Protein AF-A0A3N6FMX8-F1 (afdb_monomer_lite)

Structure (mmCIF, N/CA/C/O backbone):
data_AF-A0A3N6FMX8-F1
#
_entry.id   AF-A0A3N6FMX8-F1
#
loop_
_atom_site.group_PDB
_atom_site.id
_atom_site.type_symbol
_atom_site.label_atom_id
_atom_site.label_alt_id
_atom_site.label_comp_id
_atom_site.label_asym_id
_atom_site.label_entity_id
_atom_site.label_seq_id
_atom_site.pdbx_PDB_ins_code
_atom_site.Cartn_x
_atom_site.Cartn_y
_atom_site.Cartn_z
_atom_site.occupancy
_atom_site.B_iso_or_equiv
_atom_site.auth_seq_id
_atom_site.auth_comp_id
_atom_site.auth_asym_id
_atom_site.auth_atom_id
_atom_site.pdbx_PDB_model_num
ATOM 1 N N . MET A 1 1 ? -10.192 12.225 24.233 1.00 35.97 1 MET A N 1
ATOM 2 C CA . MET A 1 1 ? -9.709 12.579 22.882 1.00 35.97 1 MET A CA 1
ATOM 3 C C . MET A 1 1 ? -10.568 11.815 21.898 1.00 35.97 1 MET A C 1
ATOM 5 O O . MET A 1 1 ? -10.517 10.595 21.892 1.00 35.97 1 MET A O 1
ATOM 9 N N . THR A 1 2 ? -11.453 12.495 21.176 1.00 37.00 2 THR A N 1
ATOM 10 C CA . THR A 1 2 ? -12.279 11.864 20.146 1.00 37.00 2 THR A CA 1
ATOM 11 C C . THR A 1 2 ? -11.360 11.463 19.001 1.00 37.00 2 THR A C 1
ATOM 13 O O . THR A 1 2 ? -10.878 12.324 18.269 1.00 37.00 2 THR A O 1
ATOM 16 N N . ALA A 1 3 ? -11.080 10.165 18.858 1.00 41.66 3 ALA A N 1
ATOM 17 C CA . ALA A 1 3 ? -10.617 9.649 17.580 1.00 41.66 3 ALA A CA 1
ATOM 18 C C . ALA A 1 3 ? -11.630 10.146 16.543 1.00 41.66 3 ALA A C 1
ATOM 20 O O . ALA A 1 3 ? -12.830 9.890 16.663 1.00 41.66 3 ALA A O 1
ATOM 21 N N . SER A 1 4 ? -11.174 10.971 15.606 1.00 46.59 4 SER A N 1
ATOM 22 C CA . SER A 1 4 ? -11.970 11.387 14.461 1.00 46.59 4 SER A CA 1
ATOM 23 C C . SER A 1 4 ? -12.311 10.104 13.707 1.00 46.59 4 SER A C 1
ATOM 25 O O . SER A 1 4 ? -11.521 9.611 12.908 1.00 46.59 4 SER A O 1
ATOM 27 N N . LEU A 1 5 ? -13.482 9.531 14.001 1.00 50.69 5 LEU A N 1
ATOM 28 C CA . LEU A 1 5 ? -14.047 8.300 13.422 1.00 50.69 5 LEU A CA 1
ATOM 29 C C . LEU A 1 5 ? -14.231 8.377 11.889 1.00 50.69 5 LEU A C 1
ATOM 31 O O . LEU A 1 5 ? -14.831 7.502 11.273 1.00 50.69 5 LEU A O 1
ATOM 35 N N . LEU A 1 6 ? -13.722 9.441 11.265 1.00 57.47 6 LEU A N 1
ATOM 36 C CA . LEU A 1 6 ? -13.770 9.730 9.845 1.00 57.47 6 LEU A CA 1
ATOM 37 C C . LEU A 1 6 ? -12.400 9.610 9.165 1.00 57.47 6 LEU A C 1
ATOM 39 O O . LEU A 1 6 ? -12.362 9.693 7.947 1.00 57.47 6 LEU A O 1
ATOM 43 N N . ASP A 1 7 ? -11.289 9.414 9.877 1.00 64.31 7 ASP A N 1
ATOM 44 C CA . ASP A 1 7 ? -9.966 9.319 9.246 1.00 64.31 7 ASP A CA 1
ATOM 45 C C . ASP A 1 7 ? -9.566 7.858 9.004 1.00 64.31 7 ASP A C 1
ATOM 47 O O . ASP A 1 7 ? -9.509 7.048 9.925 1.00 64.31 7 ASP A O 1
ATOM 51 N N . ARG A 1 8 ? -9.228 7.518 7.760 1.00 78.19 8 ARG A N 1
ATOM 52 C CA . ARG A 1 8 ? -8.808 6.171 7.341 1.00 78.19 8 ARG A CA 1
ATOM 53 C C . ARG A 1 8 ? -7.297 6.080 7.225 1.00 78.19 8 ARG A C 1
ATOM 55 O O . ARG A 1 8 ? -6.682 7.066 6.824 1.00 78.19 8 ARG A O 1
ATOM 62 N N . VAL A 1 9 ? -6.725 4.917 7.519 1.00 77.88 9 VAL A N 1
ATOM 63 C CA . VAL A 1 9 ? -5.329 4.614 7.171 1.00 77.88 9 VAL A CA 1
ATOM 64 C C . VAL A 1 9 ? -5.327 3.965 5.796 1.00 77.88 9 VAL A C 1
ATOM 66 O O . VAL A 1 9 ? -5.965 2.935 5.604 1.00 77.88 9 VAL A O 1
ATOM 69 N N . ALA A 1 10 ? -4.667 4.586 4.826 1.00 74.88 10 ALA A N 1
ATOM 70 C CA . ALA A 1 10 ? -4.606 4.098 3.456 1.00 74.88 10 ALA A CA 1
ATOM 71 C C . ALA A 1 10 ? -3.192 3.627 3.106 1.00 74.88 10 ALA A C 1
ATOM 73 O O . A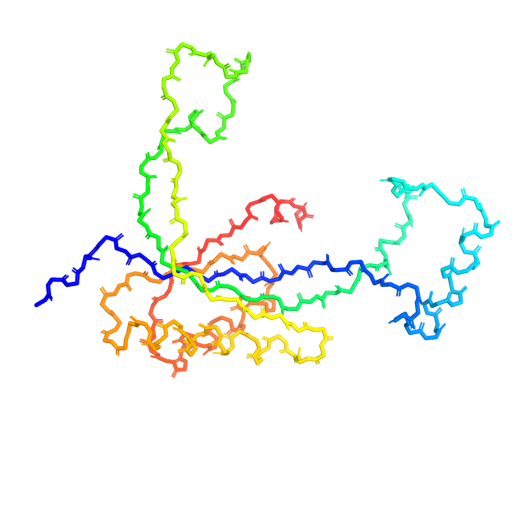LA A 1 10 ? -2.239 4.383 3.281 1.00 74.88 10 ALA A O 1
ATOM 74 N N . VAL A 1 11 ? -3.080 2.407 2.580 1.00 74.50 11 VAL A N 1
ATOM 75 C CA . VAL A 1 11 ? -1.831 1.779 2.130 1.00 74.50 11 VAL A CA 1
ATOM 76 C C . VAL A 1 11 ? -1.882 1.598 0.611 1.00 74.50 11 VAL A C 1
ATOM 78 O O . VAL A 1 11 ? -2.823 0.999 0.110 1.00 74.50 11 VAL A O 1
ATOM 81 N N . SER A 1 12 ? -0.901 2.102 -0.139 1.00 71.62 12 SER A N 1
ATOM 82 C CA . SER A 1 12 ? -0.791 1.900 -1.600 1.00 71.62 12 SER A CA 1
ATOM 83 C C . SER A 1 12 ? 0.522 1.219 -1.934 1.00 71.62 12 SER A C 1
ATOM 85 O O . SER A 1 12 ? 1.549 1.680 -1.433 1.00 71.62 12 SER A O 1
ATOM 87 N N . VAL A 1 13 ? 0.512 0.183 -2.785 1.00 64.38 13 VAL A N 1
ATOM 88 C CA . VAL A 1 13 ? 1.717 -0.624 -3.037 1.00 64.38 13 VAL A CA 1
ATOM 89 C C . VAL A 1 13 ? 1.969 -0.908 -4.533 1.00 64.38 13 VAL A C 1
ATOM 91 O O . VAL A 1 13 ? 1.026 -1.214 -5.253 1.00 64.38 13 VAL A O 1
ATOM 94 N N . LEU A 1 14 ? 3.254 -0.862 -4.942 1.00 65.88 14 LEU A N 1
ATOM 95 C CA . LEU A 1 14 ? 3.864 -1.090 -6.283 1.00 65.88 14 LEU A CA 1
ATOM 96 C C . LEU A 1 14 ? 4.094 0.149 -7.173 1.00 65.88 14 LEU A C 1
ATOM 98 O O . LEU A 1 14 ? 3.245 1.023 -7.314 1.00 65.88 14 LEU A O 1
ATOM 102 N N . ALA A 1 15 ? 5.267 0.192 -7.825 1.00 68.06 15 ALA A N 1
ATOM 103 C CA . ALA A 1 15 ? 5.549 1.089 -8.949 1.00 68.06 15 ALA A CA 1
ATOM 104 C C . ALA A 1 15 ? 6.620 0.508 -9.895 1.00 68.06 15 ALA A C 1
ATOM 106 O O . ALA A 1 15 ? 7.659 0.002 -9.465 1.00 68.06 15 ALA A O 1
ATOM 107 N N . GLY A 1 16 ? 6.413 0.640 -11.207 1.00 69.25 16 GLY A N 1
ATOM 108 C CA . GLY A 1 16 ? 7.437 0.325 -12.207 1.00 69.25 16 GLY A CA 1
ATOM 109 C C . GLY A 1 16 ? 8.424 1.483 -12.385 1.00 69.25 16 GLY A C 1
ATOM 110 O O . GLY A 1 16 ? 8.041 2.549 -12.868 1.00 69.25 16 GLY A O 1
ATOM 111 N N . VAL A 1 17 ? 9.704 1.273 -12.067 1.00 72.06 17 VAL A N 1
ATOM 112 C CA . VAL A 1 17 ? 10.746 2.313 -12.127 1.00 72.06 17 VAL A CA 1
ATOM 113 C C . VAL A 1 17 ? 11.638 2.111 -13.348 1.00 72.06 17 VAL A C 1
ATOM 115 O O . VAL A 1 17 ? 12.212 1.039 -13.542 1.00 72.06 17 VAL A O 1
ATOM 118 N N . VAL A 1 18 ? 11.782 3.150 -14.177 1.00 73.12 18 VAL A N 1
ATOM 119 C CA . VAL A 1 18 ? 12.747 3.153 -15.289 1.00 73.12 18 VAL A CA 1
ATOM 120 C C . VAL A 1 18 ? 14.155 3.271 -14.714 1.00 73.12 18 VAL A C 1
ATOM 122 O O . VAL A 1 18 ? 14.463 4.217 -13.994 1.00 73.12 18 VAL A O 1
ATOM 125 N N . MET A 1 19 ? 15.014 2.308 -15.036 1.00 76.50 19 MET A N 1
ATOM 126 C CA . MET A 1 19 ? 16.383 2.294 -14.526 1.00 76.50 19 MET A CA 1
ATOM 127 C C . MET A 1 19 ? 17.290 3.228 -15.324 1.00 76.50 19 MET A C 1
ATOM 129 O O . MET A 1 19 ? 17.208 3.292 -16.552 1.00 76.50 19 MET A O 1
ATOM 133 N N . ARG A 1 20 ? 18.216 3.894 -14.626 1.00 76.12 20 ARG A N 1
ATOM 134 C CA . ARG A 1 20 ? 19.337 4.587 -15.273 1.00 76.12 20 ARG A CA 1
ATOM 135 C C . ARG A 1 20 ? 20.225 3.564 -16.008 1.00 76.12 20 ARG A C 1
ATOM 137 O O . ARG A 1 20 ? 20.420 2.474 -15.460 1.00 76.12 20 ARG A O 1
ATOM 144 N N . PRO A 1 21 ? 20.765 3.873 -17.203 1.00 75.06 21 PRO A N 1
ATOM 145 C CA . PRO A 1 21 ? 21.574 2.934 -17.991 1.00 75.06 21 PRO A CA 1
ATOM 146 C C . PRO A 1 21 ? 22.732 2.271 -17.227 1.00 75.06 21 PRO A C 1
ATOM 148 O O . PRO A 1 21 ? 22.991 1.082 -17.396 1.00 75.06 21 PRO A O 1
ATOM 151 N N . GLU A 1 22 ? 23.398 3.016 -16.352 1.00 80.38 22 GLU A N 1
ATOM 152 C CA . GLU A 1 22 ? 24.510 2.572 -15.506 1.00 80.38 22 GLU A CA 1
ATOM 153 C C . GLU A 1 22 ? 24.092 1.621 -14.375 1.00 80.38 22 GLU A C 1
ATOM 155 O O . GLU A 1 22 ? 24.917 0.861 -13.879 1.00 80.38 22 GLU A O 1
ATOM 160 N N . ALA A 1 23 ? 22.814 1.627 -13.988 1.00 79.38 23 ALA A N 1
ATOM 161 C CA . ALA A 1 23 ? 22.255 0.762 -12.949 1.00 79.38 23 ALA A CA 1
ATOM 162 C C . ALA A 1 23 ? 21.575 -0.495 -13.531 1.00 79.38 23 ALA A C 1
ATOM 164 O O . ALA A 1 23 ? 20.941 -1.269 -12.803 1.00 79.38 23 ALA A O 1
ATOM 165 N N . LEU A 1 24 ? 21.665 -0.693 -14.851 1.00 77.31 24 LEU A N 1
ATOM 166 C CA . LEU A 1 24 ? 21.190 -1.898 -15.518 1.00 77.31 24 LEU A CA 1
ATOM 167 C C . LEU A 1 24 ? 22.114 -3.077 -15.203 1.00 77.31 24 LEU A C 1
ATOM 169 O O . LEU A 1 24 ? 23.337 -2.956 -15.212 1.00 77.31 24 LEU A O 1
ATOM 173 N N . ARG A 1 25 ? 21.521 -4.258 -14.998 1.00 78.94 25 ARG A N 1
ATOM 174 C CA . ARG A 1 25 ? 22.282 -5.514 -14.949 1.00 78.94 25 ARG A CA 1
ATOM 175 C C . ARG A 1 25 ? 22.996 -5.723 -16.280 1.00 78.94 25 ARG A C 1
ATOM 177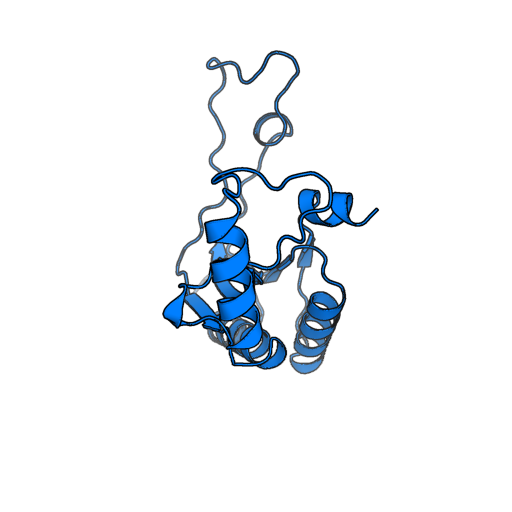 O O . ARG A 1 25 ? 22.466 -5.347 -17.323 1.00 78.94 25 ARG A O 1
ATOM 184 N N . GLU A 1 26 ? 24.149 -6.382 -16.251 1.00 81.31 26 GLU A N 1
ATOM 185 C CA . GLU A 1 26 ? 25.040 -6.477 -17.413 1.00 81.31 26 GLU A CA 1
ATOM 186 C 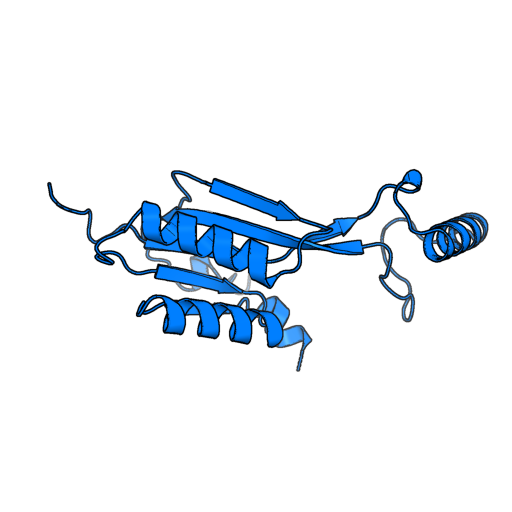C . GLU A 1 26 ? 24.340 -6.978 -18.687 1.00 81.31 26 GLU A C 1
ATOM 188 O O . GLU A 1 26 ? 24.454 -6.363 -19.748 1.00 81.31 26 GLU A O 1
ATOM 193 N N . ALA A 1 27 ? 23.530 -8.034 -18.574 1.00 79.88 27 ALA A N 1
ATOM 194 C CA . ALA A 1 27 ? 22.753 -8.560 -19.696 1.00 79.88 27 ALA A CA 1
ATOM 195 C C . ALA A 1 27 ? 21.758 -7.527 -20.269 1.00 79.88 27 ALA A C 1
ATOM 197 O O . ALA A 1 27 ? 21.666 -7.347 -21.484 1.00 79.88 27 ALA A O 1
ATOM 198 N N . THR A 1 28 ? 21.045 -6.804 -19.401 1.00 75.62 28 THR A N 1
ATOM 199 C CA . THR A 1 28 ? 20.077 -5.767 -19.792 1.00 75.62 28 THR A CA 1
ATOM 200 C C . THR A 1 28 ? 20.772 -4.539 -20.378 1.00 75.62 28 THR A C 1
ATOM 202 O O . THR A 1 28 ? 20.278 -3.961 -21.343 1.00 75.62 28 THR A O 1
ATOM 205 N N . ARG A 1 29 ? 21.940 -4.164 -19.844 1.00 79.62 29 ARG A N 1
ATOM 206 C CA . ARG A 1 29 ? 22.766 -3.060 -20.348 1.00 79.62 29 ARG A CA 1
ATOM 207 C C . ARG A 1 29 ? 23.207 -3.319 -21.788 1.00 79.62 29 ARG A C 1
ATOM 209 O O . ARG A 1 29 ? 23.007 -2.463 -22.646 1.00 79.62 29 ARG A O 1
ATOM 216 N N . ARG A 1 30 ? 23.718 -4.522 -22.080 1.00 79.56 30 ARG A N 1
ATOM 217 C CA . ARG A 1 30 ? 24.107 -4.935 -23.443 1.00 79.56 30 ARG A CA 1
ATOM 218 C C . ARG A 1 30 ? 22.928 -4.900 -24.417 1.00 79.56 30 ARG A C 1
ATOM 220 O O . ARG A 1 30 ? 23.064 -4.388 -25.527 1.00 79.56 30 ARG A O 1
ATOM 227 N N . ALA A 1 31 ? 21.763 -5.391 -23.991 1.00 75.12 31 ALA A N 1
ATOM 228 C CA . ALA A 1 31 ? 20.545 -5.343 -24.798 1.00 75.12 31 ALA A CA 1
ATOM 229 C C . ALA A 1 31 ? 20.086 -3.899 -25.076 1.00 75.12 31 ALA A C 1
ATOM 231 O O . ALA A 1 31 ? 19.719 -3.580 -26.205 1.00 75.12 31 ALA A O 1
ATOM 232 N N . ALA A 1 32 ? 20.160 -3.015 -24.076 1.00 73.38 32 ALA A N 1
ATOM 233 C CA . ALA A 1 32 ? 19.793 -1.609 -24.216 1.00 73.38 32 ALA A CA 1
ATOM 234 C C . ALA A 1 32 ? 20.707 -0.858 -25.200 1.00 73.38 32 ALA A C 1
ATOM 236 O O . ALA A 1 32 ? 20.206 -0.111 -26.037 1.00 73.38 32 ALA A O 1
ATOM 237 N N . VAL A 1 33 ? 22.025 -1.097 -25.157 1.00 76.75 33 VAL A N 1
ATOM 238 C CA . VAL A 1 33 ? 22.985 -0.516 -26.118 1.00 76.75 33 VAL A CA 1
ATOM 239 C C . VAL A 1 33 ? 22.685 -0.985 -27.545 1.00 76.75 33 VAL A C 1
ATOM 241 O O . VAL A 1 33 ? 22.621 -0.165 -28.459 1.00 76.75 33 VAL A O 1
ATOM 244 N N . LYS A 1 34 ? 22.420 -2.286 -27.739 1.00 74.00 34 LYS A N 1
ATOM 245 C CA . LYS A 1 34 ? 22.054 -2.847 -29.050 1.00 74.00 34 LYS A CA 1
ATOM 246 C C . LYS A 1 34 ? 20.751 -2.249 -29.596 1.00 74.00 34 LYS A C 1
ATOM 248 O O . LYS A 1 34 ? 20.673 -1.937 -30.778 1.00 74.00 34 LYS A O 1
ATOM 253 N N . ALA A 1 35 ? 19.746 -2.059 -28.740 1.00 69.44 35 ALA A N 1
ATOM 254 C CA . ALA A 1 35 ? 18.473 -1.449 -29.122 1.00 69.44 35 ALA A CA 1
ATOM 255 C C . ALA A 1 35 ? 18.607 0.049 -29.458 1.00 69.44 35 ALA A C 1
ATOM 257 O O . ALA A 1 35 ? 17.974 0.526 -30.398 1.00 69.44 35 ALA A O 1
ATOM 258 N N . ALA A 1 36 ? 19.455 0.788 -28.732 1.00 68.12 36 ALA A N 1
ATOM 259 C CA . ALA A 1 36 ? 19.737 2.194 -29.020 1.00 68.12 36 ALA A CA 1
ATOM 260 C C . ALA A 1 36 ? 20.435 2.378 -30.379 1.00 68.12 36 ALA A C 1
ATOM 262 O O . ALA A 1 36 ? 20.095 3.298 -31.119 1.00 68.12 36 ALA A O 1
ATOM 263 N N . ALA A 1 37 ? 21.350 1.469 -30.736 1.00 66.94 37 ALA A N 1
ATOM 264 C CA . ALA A 1 37 ? 22.016 1.460 -32.039 1.00 66.94 37 ALA A CA 1
ATOM 265 C C . ALA A 1 37 ? 21.064 1.142 -33.211 1.00 66.94 37 ALA A C 1
ATOM 267 O O . ALA A 1 37 ? 21.329 1.542 -34.339 1.00 66.94 37 ALA A O 1
ATOM 268 N N . ALA A 1 38 ? 19.943 0.461 -32.947 1.00 65.44 38 ALA A N 1
ATOM 269 C CA . ALA A 1 38 ? 18.940 0.088 -33.946 1.00 65.44 38 ALA A CA 1
ATOM 270 C C . ALA A 1 38 ? 17.855 1.163 -34.189 1.00 65.44 38 ALA A C 1
ATOM 272 O O . ALA A 1 38 ? 16.897 0.903 -34.911 1.00 65.44 38 ALA A O 1
ATOM 273 N N . GLY A 1 39 ? 17.974 2.359 -33.593 1.00 57.72 39 GLY A N 1
ATOM 274 C CA . GLY A 1 39 ? 17.054 3.477 -33.853 1.00 57.72 39 GLY A CA 1
ATOM 275 C C . GLY A 1 39 ? 15.686 3.381 -33.160 1.00 57.72 39 GLY A C 1
ATOM 276 O O . GLY A 1 39 ? 14.706 3.918 -33.669 1.00 57.72 39 GLY A O 1
ATOM 277 N N . GLY A 1 40 ? 15.598 2.706 -32.007 1.00 55.69 40 GLY A N 1
ATOM 278 C CA . GLY A 1 40 ? 14.332 2.474 -31.298 1.00 55.69 40 GLY A CA 1
ATOM 279 C C . GLY A 1 40 ? 13.536 3.745 -30.947 1.00 55.69 40 GLY A C 1
ATOM 280 O O . GLY A 1 40 ? 14.088 4.762 -30.517 1.00 55.69 40 GLY A O 1
ATOM 281 N N . HIS A 1 41 ? 12.209 3.671 -31.093 1.00 54.56 41 HIS A N 1
ATOM 282 C CA . HIS A 1 41 ? 11.283 4.775 -30.839 1.00 54.56 41 HIS A CA 1
ATOM 283 C C . HIS A 1 41 ? 11.322 5.241 -29.369 1.00 54.56 41 HIS A C 1
ATOM 285 O O . HIS A 1 41 ? 11.295 4.446 -28.429 1.00 54.56 41 HIS A O 1
ATOM 291 N N . ARG A 1 42 ? 11.389 6.564 -29.154 1.00 54.81 42 ARG A N 1
ATOM 292 C CA . ARG A 1 42 ? 11.613 7.170 -27.824 1.00 54.81 42 ARG A CA 1
ATOM 293 C C . ARG A 1 42 ? 10.392 7.180 -26.893 1.00 54.81 42 ARG A C 1
ATOM 295 O O . ARG A 1 42 ? 10.586 7.367 -25.697 1.00 54.81 42 ARG A O 1
ATOM 302 N N . GLY A 1 43 ? 9.172 7.002 -27.408 1.00 51.69 43 GLY A N 1
ATOM 303 C CA . GLY A 1 43 ? 7.944 7.269 -26.637 1.00 51.69 43 GLY A CA 1
ATOM 304 C C . GLY A 1 43 ? 6.896 6.155 -26.583 1.00 51.69 43 GLY A C 1
ATOM 305 O O . GLY A 1 43 ? 6.089 6.145 -25.659 1.00 51.69 43 GLY A O 1
ATOM 306 N N . ARG A 1 44 ? 6.891 5.210 -27.530 1.00 48.09 44 ARG A N 1
ATOM 307 C CA . ARG A 1 44 ? 5.887 4.139 -27.605 1.00 48.09 44 ARG A CA 1
ATOM 308 C C . ARG A 1 44 ? 6.554 2.840 -28.031 1.00 48.09 44 ARG A C 1
ATOM 310 O O . ARG A 1 44 ? 7.341 2.850 -28.974 1.00 48.09 44 ARG A O 1
ATOM 317 N N . LEU A 1 45 ? 6.234 1.761 -27.321 1.00 55.53 45 LEU A N 1
ATOM 318 C CA . LEU A 1 45 ? 6.679 0.415 -27.666 1.00 55.53 45 LEU A CA 1
ATOM 319 C C . LEU A 1 45 ? 6.049 0.004 -28.998 1.00 55.53 45 LEU A C 1
ATOM 321 O O . LEU A 1 45 ? 4.852 0.225 -29.213 1.00 55.53 45 LEU A O 1
ATOM 325 N N . ALA A 1 46 ? 6.845 -0.589 -29.883 1.00 53.44 46 ALA A N 1
ATOM 326 C CA . ALA A 1 46 ? 6.298 -1.253 -31.059 1.00 53.44 46 ALA A CA 1
ATOM 327 C C . ALA A 1 46 ? 5.494 -2.500 -30.629 1.00 53.44 46 ALA A C 1
ATOM 329 O O . ALA A 1 46 ? 5.792 -3.091 -29.585 1.00 53.44 46 ALA A O 1
ATOM 330 N N . PRO A 1 47 ? 4.482 -2.935 -31.402 1.00 43.72 47 PRO A N 1
ATOM 331 C CA . PRO A 1 47 ? 3.791 -4.194 -31.134 1.00 43.72 47 PRO A CA 1
ATOM 332 C C . PRO A 1 47 ? 4.796 -5.351 -30.996 1.00 43.72 47 PRO A C 1
ATOM 334 O O . PRO A 1 47 ? 5.613 -5.575 -31.885 1.00 43.72 47 PRO A O 1
ATOM 337 N N . GLY A 1 48 ? 4.768 -6.058 -29.861 1.00 54.59 48 GLY A N 1
ATOM 338 C CA . GLY A 1 48 ? 5.700 -7.154 -29.554 1.00 54.59 48 GLY A CA 1
ATOM 339 C C . GLY A 1 48 ? 7.038 -6.739 -28.919 1.00 54.59 48 GLY A C 1
ATOM 340 O O . GLY A 1 48 ? 7.813 -7.610 -28.518 1.00 54.59 48 GLY A O 1
ATOM 341 N N . GLU A 1 49 ? 7.319 -5.441 -28.762 1.00 55.62 49 GLU A N 1
ATOM 342 C CA . GLU A 1 49 ? 8.494 -4.969 -28.023 1.00 55.62 49 GLU A CA 1
ATOM 343 C C . GLU A 1 49 ? 8.299 -5.222 -26.520 1.00 55.62 49 GLU A C 1
ATOM 345 O O . GLU A 1 49 ? 7.383 -4.689 -25.889 1.00 55.62 49 GLU A O 1
ATOM 350 N N . LYS A 1 50 ? 9.167 -6.053 -25.924 1.00 53.69 50 LYS A N 1
ATOM 351 C CA . LYS A 1 50 ? 9.088 -6.354 -24.490 1.00 53.69 50 LYS A CA 1
ATOM 352 C C . LYS A 1 50 ? 9.355 -5.077 -23.671 1.00 53.69 50 LYS A C 1
ATOM 354 O O . LYS A 1 50 ? 10.437 -4.502 -23.802 1.00 53.69 50 LYS A O 1
ATOM 359 N N . PRO A 1 51 ? 8.457 -4.684 -22.749 1.00 54.59 51 PRO A N 1
ATOM 360 C CA . PRO A 1 51 ? 8.508 -3.427 -21.983 1.00 54.59 51 PRO A CA 1
ATOM 361 C C . PRO A 1 51 ? 9.649 -3.338 -20.945 1.00 54.59 51 PRO A C 1
ATOM 363 O O . PRO A 1 51 ? 9.655 -2.453 -20.087 1.00 54.59 51 PRO A O 1
ATOM 366 N N . ASN A 1 52 ? 10.636 -4.234 -21.002 1.00 53.91 52 ASN A N 1
ATOM 367 C CA . ASN A 1 52 ? 11.550 -4.601 -19.915 1.00 53.91 52 ASN A CA 1
ATOM 368 C C . ASN A 1 52 ? 12.656 -3.563 -19.607 1.00 53.91 52 ASN A C 1
ATOM 370 O O . ASN A 1 52 ? 13.763 -3.932 -19.216 1.00 53.91 52 ASN A O 1
ATOM 374 N N . ARG A 1 53 ? 12.385 -2.259 -19.753 1.00 56.91 53 ARG A N 1
ATOM 375 C CA . ARG A 1 53 ? 13.243 -1.191 -19.198 1.00 56.91 53 ARG A CA 1
ATOM 376 C C . ARG A 1 53 ? 12.927 -0.874 -17.736 1.00 56.91 53 ARG A C 1
ATOM 378 O O . ARG A 1 53 ? 13.745 -0.242 -17.067 1.00 56.91 53 ARG A O 1
ATOM 385 N N . LYS A 1 54 ? 11.743 -1.264 -17.251 1.00 65.56 54 LYS A N 1
ATOM 386 C CA . LYS A 1 54 ? 11.301 -0.977 -15.884 1.00 65.56 54 LYS A CA 1
ATOM 387 C C . LYS A 1 54 ? 11.655 -2.133 -14.949 1.00 65.56 54 LYS A C 1
ATOM 389 O O . LYS A 1 54 ? 11.382 -3.288 -15.264 1.00 65.56 54 LYS A O 1
ATOM 394 N N . ARG A 1 55 ? 12.254 -1.823 -13.798 1.00 73.69 55 ARG A N 1
ATOM 395 C CA . ARG A 1 55 ? 12.325 -2.754 -12.664 1.00 73.69 55 ARG A CA 1
ATOM 396 C C . ARG A 1 55 ? 11.130 -2.485 -11.763 1.00 73.69 55 ARG A C 1
ATOM 398 O O . ARG A 1 55 ? 10.805 -1.327 -11.505 1.00 73.69 55 ARG A O 1
ATOM 405 N N . MET A 1 56 ? 10.497 -3.551 -11.293 1.00 77.50 56 MET A N 1
ATOM 406 C CA . MET A 1 56 ? 9.456 -3.429 -10.282 1.00 77.50 56 MET A CA 1
ATOM 407 C C . MET A 1 56 ? 10.111 -3.034 -8.965 1.00 77.50 56 MET A C 1
ATOM 409 O O . MET A 1 56 ? 10.960 -3.764 -8.451 1.00 77.50 56 MET A O 1
ATOM 413 N N . ALA A 1 57 ? 9.762 -1.851 -8.471 1.00 83.06 57 ALA A N 1
ATOM 414 C CA . ALA A 1 57 ? 10.013 -1.478 -7.095 1.00 83.06 57 ALA A CA 1
ATOM 415 C C . ALA A 1 57 ? 8.766 -1.817 -6.286 1.00 83.06 57 ALA A C 1
ATOM 417 O O . ALA A 1 57 ? 7.642 -1.502 -6.696 1.00 83.06 57 ALA A O 1
ATOM 418 N N . THR A 1 58 ? 8.968 -2.389 -5.107 1.00 86.00 58 THR A N 1
ATOM 419 C CA . THR A 1 58 ? 7.911 -2.386 -4.106 1.00 86.00 58 THR A CA 1
ATOM 420 C C . THR A 1 58 ? 7.967 -1.028 -3.435 1.00 86.00 58 THR A C 1
ATOM 422 O O . THR A 1 58 ? 8.909 -0.711 -2.710 1.00 86.00 58 THR A O 1
ATOM 425 N N . VAL A 1 59 ? 6.996 -0.189 -3.760 1.00 88.50 59 VAL A N 1
ATOM 426 C CA . VAL A 1 59 ? 6.731 1.073 -3.069 1.00 88.50 59 VAL A CA 1
ATOM 427 C C . VAL A 1 59 ? 5.595 0.803 -2.109 1.00 88.50 59 VAL A C 1
ATOM 429 O O . VAL A 1 59 ? 4.686 0.086 -2.496 1.00 88.50 59 VAL A O 1
ATOM 432 N N . ALA A 1 60 ? 5.631 1.360 -0.908 1.00 91.19 60 ALA A N 1
ATOM 433 C CA . ALA A 1 60 ? 4.479 1.423 -0.028 1.00 91.19 60 ALA A CA 1
ATOM 434 C C . ALA A 1 60 ? 4.301 2.854 0.471 1.00 91.19 60 ALA A C 1
ATOM 436 O O . ALA A 1 60 ? 5.282 3.541 0.758 1.00 91.19 60 ALA A O 1
ATOM 437 N N . CYS A 1 61 ? 3.061 3.319 0.578 1.00 93.19 61 CYS A N 1
ATOM 438 C CA . CYS A 1 61 ? 2.776 4.584 1.238 1.00 93.19 61 CYS A CA 1
ATOM 439 C C . CYS A 1 61 ? 1.572 4.462 2.163 1.00 93.19 61 CYS A C 1
ATOM 441 O O . CYS A 1 61 ? 0.532 3.977 1.731 1.00 93.19 61 CYS A O 1
ATOM 443 N N . VAL A 1 62 ? 1.738 4.928 3.400 1.00 94.62 62 VAL A N 1
ATOM 444 C CA . VAL A 1 62 ? 0.736 4.992 4.464 1.00 94.62 62 VAL A CA 1
ATOM 445 C C . VAL A 1 62 ? 0.349 6.449 4.674 1.00 94.62 62 VAL A C 1
ATOM 447 O O . VAL A 1 62 ? 1.204 7.304 4.924 1.00 94.62 62 VAL A O 1
ATOM 450 N N . PHE A 1 63 ? -0.935 6.759 4.566 1.00 92.94 63 PHE A N 1
ATOM 451 C CA . PHE A 1 63 ? -1.434 8.116 4.760 1.00 92.94 63 PHE A CA 1
ATOM 452 C C . PHE A 1 63 ? -2.804 8.127 5.423 1.00 92.94 63 PHE A C 1
ATOM 454 O O . PHE A 1 63 ? -3.565 7.166 5.326 1.00 92.94 63 PHE A O 1
ATOM 461 N N . ASP A 1 64 ? -3.113 9.241 6.077 1.00 92.19 64 ASP A N 1
ATOM 462 C CA . ASP A 1 64 ? -4.437 9.482 6.628 1.00 92.19 64 ASP A CA 1
ATOM 463 C C . ASP A 1 64 ? -5.326 10.105 5.553 1.00 92.19 64 ASP A C 1
ATOM 465 O O . ASP A 1 64 ? -4.875 10.928 4.749 1.00 92.19 64 ASP A O 1
ATOM 469 N N . THR A 1 65 ? -6.597 9.716 5.504 1.00 89.44 65 THR A N 1
ATOM 470 C CA . THR A 1 65 ? -7.536 10.339 4.573 1.00 89.44 65 THR A CA 1
ATOM 471 C C . THR A 1 65 ? -8.965 10.368 5.090 1.00 89.44 65 THR A C 1
ATOM 473 O O . THR A 1 65 ? -9.477 9.375 5.609 1.00 89.44 65 THR A O 1
ATOM 476 N N . ARG A 1 66 ? -9.637 11.506 4.882 1.00 89.56 66 ARG A N 1
ATOM 477 C CA . ARG A 1 66 ? -11.080 11.642 5.104 1.00 89.56 66 ARG A CA 1
ATOM 478 C C . ARG A 1 66 ? -11.853 11.138 3.884 1.00 89.56 66 ARG A C 1
ATOM 480 O O . ARG A 1 66 ? -11.542 11.555 2.762 1.00 89.56 66 ARG A O 1
ATOM 487 N N . PRO A 1 67 ? -12.890 10.298 4.063 1.00 84.88 67 PRO A N 1
ATOM 488 C CA . PRO A 1 67 ? -13.837 9.966 3.016 1.00 84.88 67 PRO A CA 1
ATOM 489 C C . PRO A 1 67 ? -14.408 11.233 2.390 1.00 84.88 67 PRO A C 1
ATOM 491 O O . PRO A 1 67 ? -14.915 12.114 3.081 1.00 84.88 67 PRO A O 1
ATOM 494 N N . ALA A 1 68 ? -14.356 11.299 1.066 1.00 85.62 68 ALA A N 1
ATOM 495 C CA . ALA A 1 68 ? -14.942 12.383 0.297 1.00 85.62 68 ALA A CA 1
ATOM 496 C C . ALA A 1 68 ? -16.098 11.824 -0.546 1.00 85.62 68 ALA A C 1
ATOM 498 O O . ALA A 1 68 ? -15.844 11.115 -1.525 1.00 85.62 68 ALA A O 1
ATOM 499 N N . PRO A 1 69 ? -17.365 12.104 -0.187 1.00 84.62 69 PRO A N 1
ATOM 500 C CA . PRO A 1 69 ? -18.513 11.678 -0.978 1.00 84.62 69 PRO A CA 1
ATOM 501 C C . PRO A 1 69 ? -18.453 12.249 -2.399 1.00 84.62 69 PRO A C 1
ATOM 503 O O . PRO A 1 69 ? -18.402 13.468 -2.590 1.00 84.62 69 PRO A O 1
ATOM 506 N N . ARG A 1 70 ? -18.495 11.366 -3.401 1.00 85.31 70 ARG A N 1
ATOM 507 C CA . ARG A 1 70 ? -18.465 11.720 -4.827 1.00 85.31 70 ARG A CA 1
ATOM 508 C C . ARG A 1 70 ? -19.734 11.248 -5.524 1.00 85.31 70 ARG A C 1
ATOM 510 O O . ARG A 1 70 ? -20.342 10.260 -5.123 1.00 85.31 70 ARG A O 1
ATOM 517 N N . ARG A 1 71 ? -20.142 11.967 -6.566 1.00 85.44 71 ARG A N 1
ATOM 518 C CA . ARG A 1 71 ? -21.213 11.561 -7.483 1.00 85.44 71 ARG A CA 1
ATOM 519 C C . ARG A 1 71 ? -20.595 10.782 -8.653 1.00 85.44 71 ARG A C 1
ATOM 521 O O . ARG A 1 71 ? -19.427 11.023 -8.963 1.00 85.44 71 ARG A O 1
ATOM 528 N N . PRO A 1 72 ? -21.342 9.904 -9.344 1.00 83.81 72 PRO A N 1
ATOM 529 C CA . PRO A 1 72 ? -20.799 9.134 -10.467 1.00 83.81 72 PRO A CA 1
ATOM 530 C C . PRO A 1 72 ? -20.082 10.000 -11.514 1.00 83.81 72 PRO A C 1
ATOM 532 O O . PRO A 1 72 ? -18.959 9.691 -11.904 1.00 83.81 72 PRO A O 1
ATOM 535 N N . HIS A 1 73 ? -20.663 11.148 -11.876 1.00 79.75 73 HIS A N 1
ATOM 536 C CA . HIS A 1 73 ? -20.087 12.092 -12.844 1.00 79.75 73 HIS A CA 1
ATOM 537 C C . HIS A 1 73 ? -18.888 12.911 -12.327 1.00 79.75 73 HIS A C 1
ATOM 539 O O . HIS A 1 73 ? -18.258 13.625 -13.102 1.00 79.75 73 HIS A O 1
ATOM 545 N N . ASP A 1 74 ? -18.553 12.841 -11.031 1.00 80.12 74 ASP A N 1
ATOM 546 C CA . ASP A 1 74 ? -17.297 13.407 -10.508 1.00 80.12 74 ASP A CA 1
ATOM 547 C C . ASP A 1 74 ? -16.099 12.484 -10.836 1.00 80.12 74 ASP A C 1
ATOM 549 O O . ASP A 1 74 ? -14.945 12.935 -10.870 1.00 80.12 74 ASP A O 1
ATOM 553 N N . VAL A 1 75 ? -16.376 11.197 -11.086 1.00 78.94 75 VAL A N 1
ATOM 554 C CA . VAL A 1 75 ? -15.400 10.133 -11.370 1.00 78.94 75 VAL A CA 1
ATOM 555 C C . VAL A 1 75 ? -15.374 9.798 -12.862 1.00 78.94 75 VAL A C 1
ATOM 557 O O . VAL A 1 75 ? -14.321 9.888 -13.486 1.00 78.94 75 VAL A O 1
ATOM 560 N N . ILE A 1 76 ? -16.531 9.457 -13.432 1.00 78.75 76 ILE A N 1
ATOM 561 C CA . ILE A 1 76 ? -16.698 9.067 -14.836 1.00 78.75 76 ILE A CA 1
ATOM 562 C C . ILE A 1 76 ? -17.175 10.281 -15.630 1.00 78.75 76 ILE A C 1
ATOM 564 O O . ILE A 1 76 ? -18.105 10.975 -15.223 1.00 78.75 76 ILE A O 1
ATOM 568 N N . HIS A 1 77 ? -16.547 10.548 -16.771 1.00 75.50 77 HIS A N 1
ATOM 569 C CA . HIS A 1 77 ? -16.982 11.633 -17.644 1.00 75.50 77 HIS A CA 1
ATOM 570 C C . HIS A 1 77 ? -18.344 11.293 -18.270 1.00 75.50 77 HIS A C 1
ATOM 572 O O . HIS A 1 77 ? -18.473 10.216 -18.854 1.00 75.50 77 HIS A O 1
ATOM 578 N N . PRO A 1 78 ? -19.352 12.181 -18.189 1.00 73.31 78 PRO A N 1
ATOM 579 C CA . PRO A 1 78 ? -20.572 11.985 -18.956 1.00 73.31 78 PRO A CA 1
ATOM 580 C C . PRO A 1 78 ? -20.276 12.129 -20.463 1.00 73.31 78 PRO A C 1
ATOM 582 O O . PRO A 1 78 ? -19.311 12.812 -20.840 1.00 73.31 78 PRO A O 1
ATOM 585 N N . PRO A 1 79 ? -21.088 11.510 -21.339 1.00 74.88 79 PRO A N 1
ATOM 586 C CA . PRO A 1 79 ? -21.016 11.747 -22.779 1.00 74.88 79 PRO A CA 1
ATOM 587 C C . PRO A 1 79 ? -21.079 13.255 -23.068 1.00 74.88 79 PRO A C 1
ATOM 589 O O . PRO A 1 79 ? -21.963 13.938 -22.557 1.00 74.88 79 PRO A O 1
ATOM 592 N N . GLY A 1 80 ? -20.123 13.785 -23.838 1.00 76.50 80 GLY A N 1
ATOM 593 C CA . GLY A 1 80 ? -19.990 15.231 -24.086 1.00 76.50 80 GLY A CA 1
ATOM 594 C C . GLY A 1 80 ? -18.996 15.974 -23.176 1.00 76.50 80 GLY A C 1
ATOM 595 O O . GLY A 1 80 ? -18.760 17.160 -23.384 1.00 76.50 80 GLY A O 1
ATOM 596 N N . GLY A 1 81 ? -18.348 15.292 -22.224 1.00 74.25 81 GLY A N 1
ATOM 597 C CA . GLY A 1 81 ? -17.280 15.863 -21.394 1.00 74.25 81 GLY A CA 1
ATOM 598 C C . GLY A 1 81 ? -17.774 16.544 -20.111 1.00 74.25 81 GLY A C 1
ATOM 599 O O . GLY A 1 81 ? -18.954 16.523 -19.780 1.00 74.25 81 GLY A O 1
ATOM 600 N N . ARG A 1 82 ? -16.849 17.116 -19.326 1.00 70.25 82 ARG A N 1
ATOM 601 C CA . ARG A 1 82 ? -17.205 17.832 -18.085 1.00 70.25 82 ARG A CA 1
ATOM 602 C C . ARG A 1 82 ? -17.716 19.226 -18.446 1.00 70.25 82 ARG A C 1
ATOM 604 O O . ARG A 1 82 ? -16.941 20.028 -18.960 1.00 70.25 82 ARG A O 1
ATOM 611 N N . SER A 1 83 ? -18.976 19.533 -18.140 1.00 71.88 83 SER A N 1
ATOM 612 C CA . SER A 1 83 ? -19.445 20.919 -18.183 1.00 71.88 83 SER A CA 1
ATOM 613 C C . SER A 1 83 ? -18.808 21.721 -17.039 1.00 71.88 83 SER A C 1
ATOM 615 O O . SER A 1 83 ? -18.674 21.228 -15.916 1.00 71.88 83 SER A O 1
ATOM 617 N N . GLY A 1 84 ? -18.394 22.961 -17.315 1.00 74.38 84 GLY A N 1
ATOM 618 C CA . GLY A 1 84 ? -17.877 23.888 -16.294 1.00 74.38 84 GLY A CA 1
ATOM 619 C C . GLY A 1 84 ? -18.965 24.452 -15.373 1.00 74.38 84 GLY A C 1
ATOM 620 O O . GLY A 1 84 ? -18.668 25.101 -14.378 1.00 74.38 84 GLY A O 1
ATOM 621 N N . GLU A 1 85 ? -20.229 24.180 -15.692 1.00 77.44 85 GLU A N 1
ATOM 622 C CA . GLU A 1 85 ? -21.410 24.683 -14.987 1.00 77.44 85 GLU A CA 1
ATOM 623 C C . GLU A 1 85 ? -21.587 24.076 -13.591 1.00 77.44 85 GLU A C 1
ATOM 625 O O . GLU A 1 85 ? -22.348 24.598 -12.775 1.00 77.44 85 GLU A O 1
ATOM 630 N N . ARG A 1 86 ? -20.903 22.961 -13.291 1.00 73.38 86 ARG A N 1
ATOM 631 C CA . ARG A 1 86 ? -21.071 22.249 -12.024 1.00 73.38 86 ARG A CA 1
ATOM 632 C C . ARG A 1 86 ? -19.829 22.350 -11.138 1.00 73.38 86 ARG A C 1
ATOM 634 O O . ARG A 1 86 ? -18.746 21.949 -11.565 1.00 73.38 86 ARG A O 1
ATOM 641 N N . PRO A 1 87 ? -19.977 22.760 -9.864 1.00 80.19 87 PRO A N 1
ATOM 642 C CA . PRO A 1 87 ? -18.867 22.742 -8.925 1.00 80.19 87 PRO A CA 1
ATOM 643 C C . PRO A 1 87 ? -18.422 21.300 -8.658 1.00 80.19 87 PRO A C 1
ATOM 645 O O . PRO A 1 87 ? -19.220 20.444 -8.256 1.00 80.19 87 PRO A O 1
ATOM 648 N N . VAL A 1 88 ? -17.134 21.042 -8.885 1.00 79.69 88 VAL A N 1
ATOM 649 C CA . VAL A 1 88 ? -16.503 19.740 -8.654 1.00 79.69 88 VAL A CA 1
ATOM 650 C C . VAL A 1 88 ? -16.380 19.500 -7.154 1.00 79.69 88 VAL A C 1
ATOM 652 O O . VAL A 1 88 ? -15.851 20.336 -6.420 1.00 79.69 88 VAL A O 1
ATOM 655 N N . ARG A 1 89 ? -16.841 18.335 -6.686 1.00 86.00 89 ARG A N 1
ATOM 656 C CA . ARG A 1 89 ? -16.615 17.924 -5.296 1.00 86.00 89 ARG A CA 1
ATOM 657 C C . ARG A 1 89 ? -15.141 17.553 -5.110 1.00 86.00 89 ARG A C 1
ATOM 659 O O . ARG A 1 89 ? -14.634 16.737 -5.889 1.00 86.00 89 ARG A O 1
ATOM 666 N N . PRO A 1 90 ? -14.443 18.118 -4.108 1.00 83.62 90 PRO A N 1
ATOM 667 C CA . PRO A 1 90 ? -13.051 17.775 -3.864 1.00 83.62 90 PRO A CA 1
ATOM 668 C C . PRO A 1 90 ? -12.927 16.281 -3.555 1.00 83.62 90 PRO A C 1
ATOM 670 O O . PR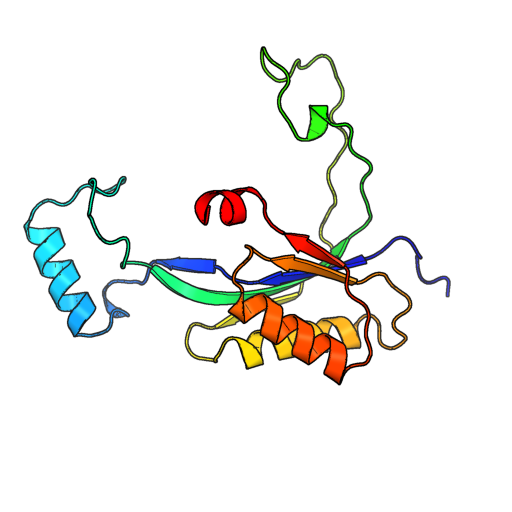O A 1 90 ? -13.767 15.698 -2.871 1.00 83.62 90 PRO A O 1
ATOM 673 N N . GLY A 1 91 ? -11.885 15.659 -4.101 1.00 83.25 91 GLY A N 1
ATOM 674 C CA . GLY A 1 91 ? -11.545 14.276 -3.786 1.00 83.25 91 GLY A CA 1
ATOM 675 C C . GLY A 1 91 ? -10.938 14.128 -2.386 1.00 83.25 91 GLY A C 1
ATOM 676 O O . GLY A 1 91 ? -10.663 15.132 -1.720 1.00 83.25 91 GLY A O 1
ATOM 677 N N . PRO A 1 92 ? -10.693 12.880 -1.951 1.00 85.94 92 PRO A N 1
ATOM 678 C CA . PRO A 1 92 ? -9.985 12.623 -0.705 1.00 85.94 92 PRO A CA 1
ATOM 679 C C . PRO A 1 92 ? -8.594 13.264 -0.752 1.00 85.94 92 PRO A C 1
ATOM 681 O O . PRO A 1 92 ? -7.906 13.223 -1.777 1.00 85.94 92 PRO A O 1
ATOM 684 N N . ARG A 1 93 ? -8.179 13.868 0.363 1.00 88.12 93 ARG A N 1
ATOM 685 C CA . ARG A 1 93 ? -6.820 14.390 0.541 1.00 88.12 93 ARG A CA 1
ATOM 686 C C . ARG A 1 93 ? -6.032 13.422 1.407 1.00 88.12 93 ARG A C 1
ATOM 688 O O . ARG A 1 93 ? -6.556 12.894 2.384 1.00 88.12 93 ARG A O 1
ATOM 695 N N . ALA A 1 94 ? -4.795 13.176 0.997 1.00 89.75 94 ALA A N 1
ATOM 696 C CA . ALA A 1 94 ? -3.849 12.364 1.741 1.00 89.75 94 ALA A CA 1
ATOM 697 C C . ALA A 1 94 ? -3.037 13.271 2.674 1.00 89.75 94 ALA A C 1
ATOM 699 O O . ALA A 1 94 ? -2.314 14.154 2.201 1.00 89.75 94 ALA A O 1
ATOM 700 N N . GLU A 1 95 ? -3.168 13.037 3.973 1.00 91.12 95 GLU A N 1
ATOM 701 C CA . GLU A 1 95 ? -2.514 13.752 5.069 1.00 91.12 95 GLU A CA 1
ATOM 702 C C . GLU A 1 95 ? -1.478 12.831 5.741 1.00 91.12 95 GLU A C 1
ATOM 704 O O . GLU A 1 95 ? -1.526 11.609 5.589 1.00 91.12 95 GLU A O 1
ATOM 709 N N . ASN A 1 96 ? -0.497 13.417 6.438 1.00 92.56 96 ASN A N 1
ATOM 710 C CA . ASN A 1 96 ? 0.531 12.689 7.198 1.00 92.56 96 ASN A CA 1
ATOM 711 C C . ASN A 1 96 ? 1.183 11.542 6.411 1.00 92.56 96 ASN A C 1
ATOM 713 O O . ASN A 1 96 ? 1.226 10.404 6.868 1.00 92.56 96 ASN A O 1
ATOM 717 N N . LYS A 1 97 ? 1.649 11.791 5.189 1.00 93.06 97 LYS A N 1
ATOM 718 C CA . LYS A 1 97 ? 2.161 10.720 4.323 1.00 93.06 97 LYS A CA 1
ATOM 719 C C . LYS A 1 97 ? 3.478 10.167 4.860 1.00 93.06 97 LYS A C 1
ATOM 721 O O . LYS A 1 97 ? 4.398 10.926 5.148 1.00 93.06 97 LYS A O 1
ATOM 726 N N . TRP A 1 98 ? 3.581 8.850 4.927 1.00 95.50 98 TRP A N 1
ATOM 727 C CA . TRP A 1 98 ? 4.835 8.130 5.098 1.00 95.50 98 TRP A CA 1
ATOM 728 C C . TRP A 1 98 ? 4.975 7.172 3.929 1.00 95.50 98 TRP A C 1
ATOM 730 O O . TRP A 1 98 ? 4.055 6.402 3.678 1.00 95.50 98 TRP A O 1
ATOM 740 N N . CYS A 1 99 ? 6.089 7.215 3.204 1.00 93.56 99 CYS A N 1
ATOM 741 C CA . CYS A 1 99 ? 6.311 6.286 2.107 1.00 93.56 99 CYS A CA 1
ATOM 742 C C . CYS A 1 99 ? 7.699 5.644 2.207 1.00 93.56 99 CYS A C 1
ATOM 744 O O . CYS A 1 99 ? 8.663 6.271 2.643 1.00 93.56 99 CYS A O 1
ATOM 746 N N . THR A 1 100 ? 7.795 4.407 1.735 1.00 92.06 100 THR A N 1
ATOM 747 C CA . THR A 1 100 ? 9.027 3.633 1.593 1.00 92.06 100 THR A CA 1
ATOM 748 C C . THR A 1 100 ? 9.067 3.000 0.205 1.00 92.06 100 THR A C 1
ATOM 750 O O . THR A 1 100 ? 8.032 2.786 -0.430 1.00 92.06 100 THR A O 1
ATOM 753 N N . ALA A 1 101 ? 10.260 2.717 -0.304 1.00 90.25 101 ALA A N 1
ATOM 754 C CA . ALA A 1 101 ? 10.431 2.069 -1.596 1.00 90.25 101 ALA A CA 1
ATOM 755 C C . ALA A 1 101 ? 11.684 1.199 -1.606 1.00 90.25 101 ALA A C 1
ATOM 757 O O . ALA A 1 101 ? 12.717 1.569 -1.045 1.00 90.25 101 ALA A O 1
ATOM 758 N N . SER A 1 102 ? 11.622 0.054 -2.282 1.00 89.12 102 SER A N 1
ATOM 759 C CA . SER A 1 102 ? 12.802 -0.769 -2.516 1.00 89.12 102 SER A CA 1
ATOM 760 C C . SER A 1 102 ? 12.790 -1.475 -3.867 1.00 89.12 102 SER A C 1
ATOM 762 O O . SER A 1 102 ? 11.767 -1.962 -4.337 1.00 89.12 102 SER A O 1
ATOM 764 N N . LEU A 1 103 ? 13.980 -1.549 -4.465 1.00 85.06 103 LEU A N 1
ATOM 765 C CA . LEU A 1 103 ? 14.306 -2.363 -5.644 1.00 85.06 103 LEU A CA 1
ATOM 766 C C . LEU A 1 103 ? 15.066 -3.650 -5.278 1.00 85.06 103 LEU A C 1
ATOM 768 O O . LEU A 1 103 ? 15.418 -4.432 -6.167 1.00 85.06 103 LEU A O 1
ATOM 772 N N . VAL A 1 104 ? 15.425 -3.799 -4.000 1.00 87.44 104 VAL A N 1
ATOM 773 C CA . VAL A 1 104 ? 16.335 -4.838 -3.498 1.00 87.44 104 VAL A CA 1
ATOM 774 C C . VAL A 1 104 ? 15.656 -5.671 -2.423 1.00 87.44 104 VAL A C 1
ATOM 776 O O . VAL A 1 104 ? 15.737 -6.894 -2.479 1.00 87.44 104 VAL A O 1
ATOM 779 N N . ARG A 1 105 ? 14.987 -5.020 -1.462 1.00 90.50 105 ARG A N 1
ATOM 780 C CA . ARG A 1 105 ? 14.228 -5.725 -0.431 1.00 90.50 105 ARG A CA 1
ATOM 781 C C . ARG A 1 105 ? 13.026 -6.416 -1.070 1.00 90.50 105 ARG A C 1
ATOM 783 O O . ARG A 1 105 ? 12.418 -5.842 -1.981 1.00 90.50 105 ARG A O 1
ATOM 790 N N . PRO A 1 106 ? 12.702 -7.631 -0.617 1.00 90.00 106 PRO A N 1
ATOM 791 C CA . PRO A 1 106 ? 11.601 -8.385 -1.178 1.00 90.00 106 PRO A CA 1
ATOM 792 C C . PRO A 1 106 ? 10.259 -7.724 -0.775 1.00 90.00 106 PRO A C 1
ATOM 794 O O . PRO A 1 106 ? 10.216 -7.001 0.233 1.00 90.00 106 PRO A O 1
ATOM 797 N N . PRO A 1 107 ? 9.185 -7.877 -1.576 1.00 88.75 107 PRO A N 1
ATOM 798 C CA . PRO A 1 107 ? 7.914 -7.188 -1.347 1.00 88.75 107 PRO A CA 1
ATOM 799 C C . PRO A 1 107 ? 7.325 -7.396 0.051 1.00 88.75 107 PRO A C 1
ATOM 801 O O . PRO A 1 107 ? 6.776 -6.455 0.616 1.00 88.75 107 PRO A O 1
ATOM 804 N N . GLU A 1 108 ? 7.516 -8.583 0.622 1.00 92.44 108 GLU A N 1
ATOM 805 C CA . GLU A 1 108 ? 7.102 -8.991 1.966 1.00 92.44 108 GLU A CA 1
ATOM 806 C C . GLU A 1 108 ? 7.571 -7.995 3.024 1.00 92.44 108 GLU A C 1
ATOM 808 O O . GLU A 1 108 ? 6.781 -7.545 3.845 1.00 92.44 108 GLU A O 1
ATOM 813 N N . GLN A 1 109 ? 8.846 -7.597 2.970 1.00 94.38 109 GLN A N 1
ATOM 814 C CA . GLN A 1 109 ? 9.418 -6.670 3.949 1.00 94.38 109 GLN A CA 1
ATOM 815 C C . GLN A 1 109 ? 8.850 -5.262 3.791 1.00 94.38 109 GLN A C 1
ATOM 817 O O . GLN A 1 109 ? 8.562 -4.594 4.773 1.00 94.38 109 GLN A O 1
ATOM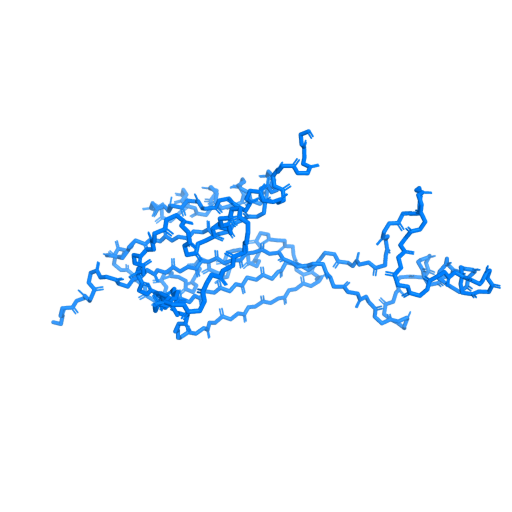 822 N N . VAL A 1 110 ? 8.676 -4.799 2.552 1.00 93.06 110 VAL A N 1
ATOM 823 C CA . VAL A 1 110 ? 8.146 -3.452 2.297 1.00 93.06 110 VAL A CA 1
ATOM 824 C C . VAL A 1 110 ? 6.672 -3.350 2.699 1.00 93.06 110 VAL A C 1
ATOM 826 O O . VAL A 1 110 ? 6.246 -2.317 3.213 1.00 93.06 110 VAL A O 1
ATOM 829 N N . ILE A 1 111 ? 5.897 -4.414 2.475 1.00 92.88 111 ILE A N 1
ATOM 830 C CA . ILE A 1 111 ? 4.504 -4.502 2.919 1.00 92.88 111 ILE A CA 1
ATOM 831 C C . ILE A 1 111 ? 4.451 -4.575 4.448 1.00 92.88 111 ILE A C 1
ATOM 833 O O . ILE A 1 111 ? 3.690 -3.817 5.044 1.00 92.88 111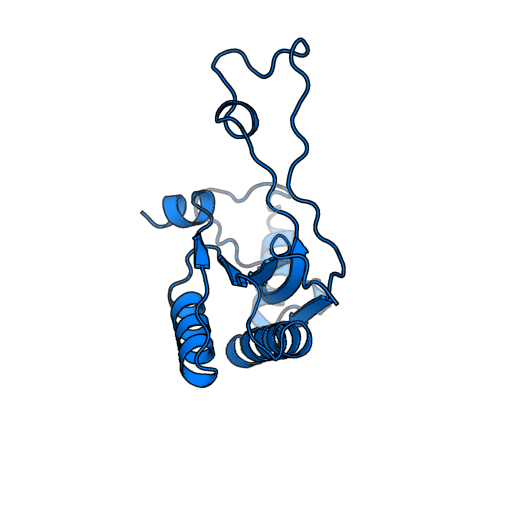 ILE A O 1
ATOM 837 N N . ALA A 1 112 ? 5.297 -5.387 5.089 1.00 94.88 112 ALA A N 1
ATOM 838 C CA . ALA A 1 112 ? 5.386 -5.448 6.547 1.00 94.88 112 ALA A CA 1
ATOM 839 C C . ALA A 1 112 ? 5.712 -4.078 7.170 1.00 94.88 112 ALA A C 1
ATOM 841 O O . ALA A 1 112 ? 4.993 -3.660 8.075 1.00 94.88 112 ALA A O 1
ATOM 842 N N . ASP A 1 113 ? 6.687 -3.330 6.626 1.00 95.56 113 ASP A N 1
ATOM 843 C CA . ASP A 1 113 ? 7.003 -1.968 7.092 1.00 95.56 113 ASP A CA 1
ATOM 844 C C . ASP A 1 113 ? 5.771 -1.040 7.011 1.00 95.56 113 ASP A C 1
ATOM 846 O O . ASP A 1 113 ? 5.555 -0.179 7.864 1.00 95.56 113 ASP A O 1
ATOM 850 N N . ALA A 1 114 ? 4.957 -1.187 5.958 1.00 94.44 114 ALA A N 1
ATOM 851 C CA . ALA A 1 114 ? 3.755 -0.381 5.775 1.00 94.44 114 ALA A CA 1
ATOM 852 C C . ALA A 1 114 ? 2.677 -0.721 6.807 1.00 94.44 114 ALA A C 1
ATOM 854 O O . ALA A 1 114 ? 2.023 0.180 7.330 1.00 94.44 114 ALA A O 1
ATOM 855 N N . PHE A 1 115 ? 2.512 -2.003 7.129 1.00 95.31 115 PHE A N 1
ATOM 856 C CA . PHE A 1 115 ? 1.611 -2.413 8.196 1.00 95.31 115 PHE A CA 1
ATOM 857 C C . PHE A 1 115 ? 2.136 -2.015 9.584 1.00 95.31 115 PHE A C 1
ATOM 859 O O . PHE A 1 115 ? 1.330 -1.619 10.416 1.00 95.31 115 PHE A O 1
ATOM 866 N N . ASP A 1 116 ? 3.451 -2.039 9.832 1.00 96.25 116 ASP A N 1
ATOM 867 C CA . ASP A 1 116 ? 4.040 -1.529 11.082 1.00 96.25 116 ASP A CA 1
ATOM 868 C C . ASP A 1 116 ? 3.749 -0.041 11.253 1.00 96.25 116 ASP A C 1
ATOM 870 O O . ASP A 1 116 ? 3.357 0.411 12.326 1.00 96.25 116 ASP A O 1
ATOM 874 N N . GLN A 1 117 ? 3.869 0.723 10.170 1.00 96.31 117 GLN A N 1
ATOM 875 C CA . GLN A 1 117 ? 3.544 2.139 10.191 1.00 96.31 117 GLN A CA 1
ATOM 876 C C . GLN A 1 117 ? 2.040 2.403 10.365 1.00 96.31 117 GLN A C 1
ATOM 878 O O . GLN A 1 117 ? 1.666 3.389 11.001 1.00 96.31 117 GLN A O 1
ATOM 883 N N . ALA A 1 118 ? 1.173 1.572 9.783 1.00 94.19 118 ALA A N 1
ATOM 884 C CA . ALA A 1 118 ? -0.272 1.668 9.979 1.00 94.19 118 ALA A CA 1
ATOM 885 C C . ALA A 1 118 ? -0.659 1.356 11.435 1.00 94.19 118 ALA A C 1
ATOM 887 O O . ALA A 1 118 ? -1.400 2.124 12.046 1.00 94.19 118 ALA A O 1
ATOM 888 N N . ASP A 1 119 ? -0.073 0.303 12.005 1.00 94.38 119 ASP A N 1
ATOM 889 C CA . ASP A 1 119 ? -0.272 -0.126 13.390 1.00 94.38 119 ASP A CA 1
ATOM 890 C C . ASP A 1 119 ? 0.208 0.937 14.383 1.00 94.38 119 ASP A C 1
ATOM 892 O O . ASP A 1 119 ? -0.527 1.341 15.278 1.00 94.38 119 ASP A O 1
ATOM 896 N N . ALA A 1 120 ? 1.388 1.520 14.153 1.00 94.31 120 ALA A N 1
ATOM 897 C CA . ALA A 1 120 ? 1.908 2.606 14.980 1.00 94.31 120 ALA A CA 1
ATOM 898 C C . ALA A 1 120 ? 0.997 3.851 15.001 1.00 94.31 120 ALA A C 1
ATOM 900 O O . ALA A 1 120 ? 0.995 4.602 15.978 1.00 94.31 120 ALA A O 1
ATOM 901 N N . ARG A 1 121 ? 0.224 4.096 13.932 1.00 92.25 121 ARG A N 1
ATOM 902 C CA . ARG A 1 121 ? -0.716 5.231 13.830 1.00 92.25 121 ARG A CA 1
ATOM 903 C C . ARG A 1 121 ? -2.080 4.959 14.442 1.00 92.25 121 ARG A C 1
ATOM 905 O O . ARG A 1 121 ? -2.817 5.907 14.711 1.00 92.25 121 ARG A O 1
ATOM 912 N N . ASP A 1 122 ? -2.438 3.694 14.581 1.00 91.81 122 ASP A N 1
ATOM 913 C CA . ASP A 1 122 ? -3.748 3.249 15.029 1.00 91.81 122 ASP A CA 1
ATOM 914 C C . ASP A 1 122 ? -3.596 1.974 15.857 1.00 91.81 122 ASP A C 1
ATOM 916 O O . ASP A 1 122 ? -4.161 0.940 15.532 1.00 91.81 122 ASP A O 1
ATOM 920 N N . SER A 1 123 ? -2.815 2.041 16.935 1.00 91.75 123 SER A N 1
ATOM 921 C CA . SER A 1 123 ? -2.446 0.866 17.744 1.00 91.75 123 SER A CA 1
ATOM 922 C C . SER A 1 123 ? -3.620 0.215 18.475 1.00 91.75 123 SER A C 1
ATOM 924 O O . SER A 1 123 ? -3.501 -0.888 18.997 1.00 91.75 123 SER A O 1
ATOM 926 N N . GLN A 1 124 ? -4.752 0.916 18.543 1.00 90.75 124 GLN A N 1
ATOM 927 C CA . GLN A 1 124 ? -6.008 0.417 19.097 1.00 90.75 124 GLN A CA 1
ATOM 928 C C . GLN A 1 124 ? -6.971 -0.093 18.010 1.00 90.75 124 GLN A C 1
ATOM 930 O O . GLN A 1 124 ? -8.092 -0.473 18.340 1.00 90.75 124 GLN A O 1
ATOM 935 N N . HIS A 1 125 ? -6.563 -0.046 16.735 1.00 89.88 125 HIS A N 1
ATOM 936 C CA . HIS A 1 125 ? -7.338 -0.448 15.554 1.00 89.88 125 HIS A CA 1
ATOM 937 C C . HIS A 1 125 ? -8.751 0.153 15.521 1.00 89.88 125 HIS A C 1
ATOM 939 O O . HIS A 1 125 ? -9.733 -0.515 15.197 1.00 89.88 125 HIS A O 1
ATOM 945 N N . LEU A 1 126 ? -8.873 1.433 15.887 1.00 90.56 126 LEU A N 1
ATOM 946 C CA . LEU A 1 126 ? -10.166 2.122 15.984 1.00 90.56 126 LEU A CA 1
ATOM 947 C C . LEU A 1 126 ? -10.599 2.744 14.655 1.00 90.56 126 LEU A C 1
ATOM 949 O O . LEU A 1 126 ? -11.722 3.245 14.538 1.00 90.56 126 LEU A O 1
ATOM 953 N N . ARG A 1 127 ? -9.708 2.772 13.662 1.00 90.75 127 ARG A N 1
ATOM 954 C CA . ARG A 1 127 ? -9.934 3.430 12.378 1.00 90.75 127 ARG A CA 1
ATOM 955 C C . ARG A 1 127 ? -10.110 2.382 11.280 1.00 90.75 127 ARG A C 1
ATOM 957 O O . ARG A 1 127 ? -9.453 1.349 11.299 1.00 90.75 127 ARG A O 1
ATOM 964 N N . PRO A 1 128 ? -10.932 2.647 10.251 1.00 91.12 128 PRO A N 1
ATOM 965 C CA . PRO A 1 128 ? -10.976 1.774 9.087 1.00 91.12 128 PRO A CA 1
ATOM 966 C C . PRO A 1 128 ? -9.657 1.832 8.313 1.00 91.12 128 PRO A C 1
ATOM 968 O O . PRO A 1 128 ? -9.186 2.917 7.945 1.00 91.12 128 PRO A O 1
ATOM 971 N N . TRP A 1 129 ? -9.096 0.666 8.011 1.00 93.62 129 TRP A N 1
ATOM 972 C CA . TRP A 1 129 ? -7.914 0.543 7.166 1.00 93.62 129 TRP A CA 1
ATOM 973 C C . TRP A 1 129 ? -8.329 0.231 5.732 1.00 93.62 129 TRP A C 1
ATOM 975 O O . TRP A 1 129 ? -9.203 -0.599 5.476 1.00 93.62 129 TRP A O 1
ATOM 985 N N . ILE A 1 130 ? -7.706 0.922 4.786 1.00 92.19 130 ILE A N 1
ATOM 986 C CA . ILE A 1 130 ? -7.898 0.748 3.352 1.00 92.19 130 ILE A CA 1
ATOM 987 C C . ILE A 1 130 ? -6.565 0.374 2.724 1.00 92.19 130 ILE A C 1
ATOM 989 O O . ILE A 1 130 ? -5.564 1.051 2.935 1.00 92.19 130 ILE A O 1
ATOM 993 N N . VAL A 1 131 ? -6.560 -0.651 1.881 1.00 91.81 131 VAL A N 1
ATOM 994 C CA . VAL A 1 131 ? -5.380 -1.023 1.100 1.00 91.81 131 VAL A CA 1
ATOM 995 C C . VAL A 1 131 ? -5.727 -0.950 -0.381 1.00 91.81 131 VAL A C 1
ATOM 997 O O . VAL A 1 131 ? -6.598 -1.672 -0.849 1.00 91.81 131 VAL A O 1
ATOM 1000 N N . LEU A 1 132 ? -5.070 -0.048 -1.107 1.00 88.88 132 LEU A N 1
ATOM 1001 C CA . LEU A 1 132 ? -5.166 0.093 -2.555 1.00 88.88 132 LEU A CA 1
ATOM 1002 C C . LEU A 1 132 ? -4.104 -0.782 -3.230 1.00 88.88 132 LEU A C 1
ATOM 1004 O O . LEU A 1 132 ? -2.905 -0.609 -2.991 1.00 88.88 132 LEU A O 1
ATOM 1008 N N . VAL A 1 133 ? -4.550 -1.677 -4.106 1.00 85.88 133 VAL A N 1
ATOM 1009 C CA . VAL A 1 133 ? -3.695 -2.580 -4.889 1.00 85.88 133 VAL A CA 1
ATOM 1010 C C . VAL A 1 133 ? -4.074 -2.581 -6.367 1.00 85.88 133 VAL A C 1
ATOM 1012 O O . VAL A 1 133 ? -5.220 -2.315 -6.725 1.00 85.88 133 VAL A O 1
ATOM 1015 N N . ASP A 1 134 ? -3.116 -2.922 -7.226 1.00 78.62 134 ASP A N 1
ATOM 1016 C CA . ASP A 1 134 ? -3.306 -3.042 -8.679 1.00 78.62 134 ASP A CA 1
ATOM 1017 C C . ASP A 1 134 ? -3.922 -4.390 -9.111 1.00 78.62 134 ASP A C 1
ATOM 1019 O O . ASP A 1 134 ? -4.217 -4.600 -10.285 1.00 78.62 134 ASP A O 1
ATOM 1023 N N . GLY A 1 135 ? -4.145 -5.303 -8.160 1.00 75.50 135 GLY A N 1
ATOM 1024 C CA . GLY A 1 135 ? -4.725 -6.625 -8.402 1.00 75.50 135 GLY A CA 1
ATOM 1025 C C . GLY A 1 135 ? -3.707 -7.755 -8.574 1.00 75.50 135 GLY A C 1
ATOM 1026 O O . GLY A 1 135 ? -4.108 -8.888 -8.849 1.00 75.50 135 GLY A O 1
ATOM 1027 N N . ALA A 1 136 ? -2.409 -7.507 -8.372 1.00 81.69 136 ALA A N 1
ATOM 1028 C CA . ALA A 1 136 ? -1.407 -8.569 -8.354 1.00 81.69 136 ALA A CA 1
ATOM 1029 C C . ALA A 1 136 ? -1.699 -9.607 -7.245 1.00 81.69 136 ALA A C 1
ATOM 1031 O O . ALA A 1 136 ? -1.628 -9.305 -6.056 1.00 81.69 136 ALA A O 1
ATOM 1032 N N . ARG A 1 137 ? -1.975 -10.867 -7.622 1.00 84.94 137 ARG A N 1
ATOM 1033 C CA . ARG A 1 137 ? -2.337 -11.945 -6.669 1.00 84.94 137 ARG A CA 1
ATOM 1034 C C . ARG A 1 137 ? -1.320 -12.131 -5.545 1.00 84.94 137 ARG A C 1
ATOM 1036 O O . ARG A 1 137 ? -1.698 -12.152 -4.385 1.00 84.94 137 ARG A O 1
ATOM 1043 N N . HIS A 1 138 ? -0.033 -12.161 -5.886 1.00 85.19 138 HIS A N 1
ATOM 1044 C CA . HIS A 1 138 ? 1.031 -12.288 -4.891 1.00 85.19 138 HIS A CA 1
ATOM 1045 C C . HIS A 1 138 ? 0.993 -11.157 -3.852 1.00 85.19 138 HIS A C 1
ATOM 1047 O O . HIS A 1 138 ? 1.189 -11.397 -2.670 1.00 85.19 138 HIS A O 1
ATOM 1053 N N . GLN A 1 139 ? 0.690 -9.925 -4.266 1.00 85.25 139 GLN A N 1
ATOM 1054 C CA . GLN A 1 139 ? 0.564 -8.797 -3.344 1.00 85.25 139 GLN A CA 1
ATOM 1055 C C . GLN A 1 139 ? -0.636 -8.968 -2.405 1.00 85.25 139 GLN A C 1
ATOM 1057 O O . GLN A 1 139 ? -0.516 -8.677 -1.216 1.00 85.25 139 GLN A O 1
ATOM 1062 N N . LEU A 1 140 ? -1.769 -9.454 -2.923 1.00 90.00 140 LEU A N 1
ATOM 1063 C CA . LEU A 1 140 ? -2.945 -9.772 -2.114 1.00 90.00 140 LEU A CA 1
ATOM 1064 C C . LEU A 1 140 ? -2.625 -10.839 -1.064 1.00 90.00 140 LEU A C 1
ATOM 1066 O O . LEU A 1 140 ? -2.956 -10.632 0.097 1.00 90.00 140 LEU A O 1
ATOM 1070 N N . ASP A 1 141 ? -1.912 -11.905 -1.435 1.00 93.19 141 ASP A N 1
ATOM 1071 C CA . ASP A 1 141 ? -1.510 -12.963 -0.498 1.00 93.19 141 ASP A CA 1
ATOM 1072 C C . ASP A 1 141 ? -0.661 -12.403 0.656 1.00 93.19 141 ASP A C 1
ATOM 1074 O O . ASP A 1 141 ? -0.884 -12.733 1.822 1.00 93.19 141 ASP A O 1
ATOM 1078 N N . LEU A 1 142 ? 0.280 -11.503 0.348 1.00 93.38 142 LEU A N 1
ATOM 1079 C CA . LEU A 1 142 ? 1.125 -10.855 1.355 1.00 93.38 142 LEU A CA 1
ATOM 1080 C C . LEU A 1 142 ? 0.337 -9.921 2.278 1.00 93.38 142 LEU A C 1
ATOM 1082 O O . LEU A 1 142 ? 0.578 -9.896 3.483 1.00 93.38 142 LEU A O 1
ATOM 1086 N N . ILE A 1 143 ? -0.627 -9.179 1.732 1.00 92.50 143 ILE A N 1
ATOM 1087 C CA . ILE A 1 143 ? -1.538 -8.344 2.524 1.00 92.50 143 ILE A CA 1
ATOM 1088 C C . ILE A 1 143 ? -2.391 -9.232 3.433 1.00 92.50 143 ILE A C 1
ATOM 1090 O O . ILE A 1 143 ? -2.503 -8.941 4.618 1.00 92.50 143 ILE A O 1
ATOM 1094 N N . THR A 1 144 ? -2.947 -10.331 2.914 1.00 94.94 144 THR A N 1
ATOM 1095 C CA . THR A 1 144 ? -3.744 -11.283 3.699 1.00 94.94 144 THR A CA 1
ATOM 1096 C C . THR A 1 144 ? -2.927 -11.910 4.830 1.00 94.94 144 THR A C 1
ATOM 1098 O O . THR A 1 144 ? -3.424 -12.034 5.953 1.00 94.94 144 THR A O 1
ATOM 1101 N N . ALA A 1 145 ? -1.659 -12.245 4.578 1.00 96.19 145 ALA A N 1
ATOM 1102 C CA . ALA A 1 145 ? -0.756 -12.743 5.610 1.00 96.19 145 ALA A CA 1
ATOM 1103 C C . ALA A 1 145 ? -0.531 -11.707 6.724 1.00 96.19 145 ALA A C 1
ATOM 1105 O O . ALA A 1 145 ? -0.639 -12.048 7.901 1.00 96.19 145 ALA A O 1
ATOM 1106 N N . GLU A 1 146 ? -0.293 -10.437 6.380 1.00 95.94 146 GLU A N 1
ATOM 1107 C CA . GLU A 1 146 ? -0.124 -9.372 7.377 1.00 95.94 146 GLU A CA 1
ATOM 1108 C C . GLU A 1 146 ? -1.411 -9.079 8.157 1.00 95.94 146 GLU A C 1
ATOM 1110 O O . GLU A 1 146 ? -1.348 -8.858 9.367 1.00 95.94 146 GLU A O 1
ATOM 1115 N N . THR A 1 147 ? -2.580 -9.139 7.510 1.00 94.81 147 THR A N 1
ATOM 1116 C CA . THR A 1 147 ? -3.866 -8.963 8.203 1.00 94.81 147 THR A CA 1
ATOM 1117 C C . THR A 1 147 ? -4.118 -10.070 9.214 1.00 94.81 147 THR A C 1
ATOM 1119 O O . THR A 1 147 ? -4.502 -9.786 10.344 1.00 94.81 147 THR A O 1
ATOM 1122 N N . ALA A 1 148 ? -3.826 -11.322 8.841 1.00 96.56 148 ALA A N 1
ATOM 1123 C CA . ALA A 1 148 ? -3.977 -12.469 9.728 1.00 96.56 148 ALA A CA 1
ATOM 1124 C C . ALA A 1 148 ? -2.969 -12.424 10.883 1.00 96.56 148 ALA A C 1
ATOM 1126 O O . ALA A 1 148 ? -3.319 -12.704 12.025 1.00 96.56 148 ALA A O 1
ATOM 1127 N N . ARG A 1 149 ? -1.720 -12.027 10.605 1.00 96.06 149 ARG A N 1
ATOM 1128 C CA . ARG A 1 149 ? -0.660 -11.921 11.615 1.00 96.06 149 ARG A CA 1
ATOM 1129 C C . ARG A 1 149 ? -0.971 -10.885 12.698 1.00 96.06 149 ARG A C 1
ATOM 1131 O O . ARG A 1 149 ? -0.507 -11.042 13.823 1.00 96.06 149 ARG A O 1
ATOM 1138 N N . ARG A 1 150 ? -1.695 -9.820 12.348 1.00 93.81 150 ARG A N 1
ATOM 1139 C CA . ARG A 1 150 ? -1.981 -8.678 13.233 1.00 93.81 150 ARG A CA 1
ATOM 1140 C C . ARG A 1 150 ? -3.407 -8.657 13.777 1.00 93.81 150 ARG A C 1
ATOM 1142 O O . ARG A 1 150 ? -3.718 -7.758 14.544 1.00 93.81 150 ARG A O 1
ATOM 1149 N N . ASP A 1 151 ? -4.240 -9.615 13.374 1.00 94.06 151 ASP A N 1
ATOM 1150 C CA . ASP A 1 151 ? -5.669 -9.665 13.705 1.00 94.06 151 ASP A CA 1
ATOM 1151 C C . ASP A 1 151 ? -6.417 -8.364 13.343 1.00 94.06 151 ASP A C 1
ATOM 1153 O O . ASP A 1 151 ? -7.254 -7.857 14.085 1.00 94.06 151 ASP A O 1
ATOM 1157 N N . VAL A 1 152 ? -6.091 -7.794 12.174 1.00 92.62 152 VAL A N 1
ATOM 1158 C CA . VAL A 1 152 ? -6.699 -6.548 11.677 1.00 92.62 152 VAL A CA 1
ATOM 1159 C C . VAL A 1 152 ? -7.606 -6.803 10.484 1.00 92.62 152 VAL A C 1
ATOM 1161 O O . VAL A 1 152 ? -7.290 -7.572 9.576 1.00 92.62 152 VAL A O 1
ATOM 1164 N N . THR A 1 153 ? -8.720 -6.078 10.434 1.00 92.19 153 THR A N 1
ATOM 1165 C CA . THR A 1 153 ? -9.595 -6.054 9.258 1.00 92.19 153 THR A CA 1
ATOM 1166 C C . THR A 1 153 ? -9.212 -4.895 8.343 1.00 92.19 153 THR A C 1
ATOM 1168 O O . THR A 1 153 ? -9.167 -3.743 8.773 1.00 92.19 153 THR A O 1
ATOM 1171 N N . VAL A 1 154 ? -8.993 -5.181 7.057 1.00 92.50 154 VAL A N 1
ATOM 1172 C CA . VAL A 1 154 ? -8.713 -4.160 6.035 1.00 92.50 154 VAL A CA 1
ATOM 1173 C C . VAL A 1 154 ? -9.727 -4.220 4.900 1.00 92.50 154 VAL A C 1
ATOM 1175 O O . VAL A 1 154 ? -10.179 -5.289 4.492 1.00 92.50 154 VAL A O 1
ATOM 1178 N N . HIS A 1 155 ? -10.050 -3.060 4.336 1.00 92.69 155 HIS A N 1
ATOM 1179 C CA . HIS A 1 155 ? -10.828 -2.956 3.109 1.00 92.69 155 HIS A CA 1
ATOM 1180 C C . HIS A 1 155 ? -9.891 -2.844 1.909 1.00 92.69 155 HIS A C 1
ATOM 1182 O O . HIS A 1 155 ? -9.198 -1.839 1.736 1.00 92.69 155 HIS A O 1
ATOM 1188 N N . VAL A 1 156 ? -9.890 -3.865 1.058 1.00 90.44 156 VAL A N 1
ATOM 1189 C CA . VAL A 1 156 ? -9.089 -3.865 -0.166 1.00 90.44 156 VAL A CA 1
ATOM 1190 C C . VAL A 1 156 ? -9.825 -3.108 -1.272 1.00 90.44 156 VAL A C 1
ATOM 1192 O O . VAL A 1 156 ? -10.960 -3.433 -1.617 1.00 90.44 156 VAL A O 1
ATOM 1195 N N . LEU A 1 157 ? -9.173 -2.094 -1.834 1.00 88.75 157 LEU A N 1
ATOM 1196 C CA . LEU A 1 157 ? -9.596 -1.383 -3.035 1.00 88.75 157 LEU A CA 1
ATOM 1197 C C . LEU A 1 157 ? -8.716 -1.846 -4.193 1.00 88.75 157 LEU A C 1
ATOM 1199 O O . LEU A 1 157 ? -7.496 -1.715 -4.146 1.00 88.75 157 LEU A O 1
ATOM 1203 N N . LEU A 1 158 ? -9.348 -2.372 -5.236 1.00 86.38 158 LEU A N 1
ATOM 1204 C CA . LEU A 1 158 ? -8.669 -2.809 -6.450 1.00 86.38 158 LEU A CA 1
ATOM 1205 C C . LEU A 1 158 ? -8.706 -1.694 -7.491 1.00 86.38 158 LEU A C 1
ATOM 1207 O O . LEU A 1 158 ? -9.772 -1.141 -7.778 1.00 86.38 158 LEU A O 1
ATOM 1211 N N . ASP A 1 159 ? -7.556 -1.385 -8.081 1.00 82.06 159 ASP A N 1
ATOM 1212 C CA . ASP A 1 159 ? -7.503 -0.541 -9.266 1.00 82.06 159 ASP A CA 1
ATOM 1213 C C . ASP A 1 159 ? -8.050 -1.310 -10.473 1.00 82.06 159 ASP A C 1
ATOM 1215 O O . ASP A 1 159 ? -7.383 -2.155 -11.072 1.00 82.06 159 ASP A O 1
ATOM 1219 N N . PHE A 1 160 ? -9.296 -0.996 -10.827 1.00 77.44 160 PHE A N 1
ATOM 1220 C CA . PHE A 1 160 ? -10.003 -1.635 -11.928 1.00 77.44 160 PHE A CA 1
ATOM 1221 C C . PHE A 1 160 ? -9.272 -1.516 -13.269 1.00 77.44 160 PHE A C 1
ATOM 1223 O O . PHE A 1 160 ? -9.364 -2.442 -14.067 1.00 77.44 160 PHE A O 1
ATOM 1230 N N . VAL A 1 161 ? -8.550 -0.418 -13.531 1.00 74.38 161 VAL A N 1
ATOM 1231 C CA . VAL A 1 161 ? -7.853 -0.240 -14.817 1.00 74.38 161 VAL A CA 1
ATOM 1232 C C . VAL A 1 161 ? -6.789 -1.317 -14.984 1.00 74.38 161 VAL A C 1
ATOM 1234 O O . VAL A 1 161 ? -6.731 -1.951 -16.030 1.00 74.38 161 VAL A O 1
ATOM 1237 N N . HIS A 1 162 ? -6.020 -1.582 -13.928 1.00 68.75 162 HIS A N 1
ATOM 1238 C CA . HIS A 1 162 ? -5.025 -2.646 -13.939 1.00 68.75 162 HIS A CA 1
ATOM 1239 C C . HIS A 1 162 ? -5.688 -4.026 -13.989 1.00 68.75 162 HIS A C 1
ATOM 1241 O O . HIS A 1 162 ? -5.302 -4.850 -14.809 1.00 68.75 162 HIS A O 1
ATOM 1247 N N . VAL A 1 163 ? -6.729 -4.274 -13.183 1.00 68.50 163 VAL A N 1
ATOM 1248 C CA . VAL A 1 163 ? -7.439 -5.569 -13.175 1.00 68.50 163 VAL A CA 1
ATOM 1249 C C . VAL A 1 163 ? -8.048 -5.902 -14.541 1.00 68.50 163 VAL A C 1
ATOM 1251 O O . VAL A 1 163 ? -7.972 -7.049 -14.970 1.00 68.50 163 VAL A O 1
ATOM 1254 N N . ALA A 1 164 ? -8.623 -4.921 -15.240 1.00 71.00 164 ALA A N 1
ATOM 1255 C CA . ALA A 1 164 ? -9.231 -5.115 -16.555 1.00 71.00 164 ALA A CA 1
ATOM 1256 C C . ALA A 1 164 ? -8.209 -5.442 -17.658 1.00 71.00 164 ALA A C 1
ATOM 1258 O O . ALA A 1 164 ? -8.588 -6.009 -18.675 1.00 71.00 164 ALA A O 1
ATOM 1259 N N . GLU A 1 165 ? -6.927 -5.120 -17.471 1.00 65.56 165 GLU A N 1
ATOM 1260 C CA . GLU A 1 165 ? -5.853 -5.533 -18.386 1.00 65.56 165 GLU A CA 1
ATOM 1261 C C . GLU A 1 165 ? -5.420 -6.999 -18.175 1.00 65.56 165 GLU A C 1
ATOM 1263 O O . GLU A 1 165 ? -4.706 -7.550 -19.013 1.00 65.56 165 GLU A O 1
ATOM 1268 N N . TYR A 1 166 ? -5.838 -7.645 -17.076 1.00 57.28 166 TYR A N 1
ATOM 1269 C CA . TYR A 1 166 ? -5.536 -9.055 -16.786 1.00 57.28 166 TYR A CA 1
ATOM 1270 C C . TYR A 1 166 ? -6.580 -10.052 -17.325 1.00 57.28 166 TYR A C 1
ATOM 1272 O O . TYR A 1 166 ? -6.347 -11.260 -17.213 1.00 57.28 166 TYR A O 1
ATOM 1280 N N . VAL A 1 167 ? -7.715 -9.580 -17.858 1.00 56.88 167 VAL A N 1
ATOM 1281 C CA . VAL A 1 167 ? -8.828 -10.403 -18.383 1.00 56.88 167 VAL A CA 1
ATOM 1282 C C . VAL A 1 167 ? -8.908 -10.397 -19.901 1.00 56.88 167 VAL A C 1
ATOM 1284 O O . VAL A 1 167 ? -8.600 -9.356 -20.519 1.00 56.88 167 VAL A O 1
#

Sequence (167 aa):
MTASLLDRVAVSVLAGVVMRPEALREATRRAAVKAAAAGGHRGRLAPGEKPNRKRMATVACVFDTRPAPRRPHDVIHPPGGRSGERPVRPGPRAENKWCTASLVRPPEQVIADAFDQADARDSQHLRPWIVLVDGARHQLDLITAETARRDVTVHVLLDFVHVAEYV

Foldseek 3Di:
DDPPQFKEKEKEWKDWAQDDLVPDDPVVNVVVVVCVVVVDDDPDADVPRDPPRTQMKIKMKIFIKGQFDADPCLPDADPPGDDPPDDRGDHIDTHPMDMDIDSPDDNLVRVLVSVVVVCVVCVVLSYAYEYEYQPDPVNVVSNVVSCVVSVHDHHYDHDVVSVVVVD

Radius of gyration: 20.1 Å; chains: 1; bounding box: 46×38×57 Å

Secondary structure (DSSP, 8-state):
----TTPEEEEEEEEEEEPPGGGS-HHHHHHHHHHHHTT--SSSPPTT---TTEEEEEEEEEEEE------HHHHSPPTT---TTSPPPP-PPEEEEEEEEESSS-HHHHHHHHHHHHHHH-TT--S-EEEEE---HHHHHHHHHHHHHHT--EEEEE-HHHHHTT-

pLDDT: mean 79.45, std 14.16, range [35.97, 96.56]